Protein AF-A0A1G2F154-F1 (afdb_monomer)

Solvent-accessible surface area (backbone atoms only — not comparable to full-atom values): 8515 Å² total; per-residue (Å²): 134,83,80,68,63,54,59,55,88,51,78,40,82,41,78,31,70,33,61,54,38,58,58,50,49,58,70,47,68,52,74,40,68,45,87,72,67,30,41,86,61,55,66,67,96,51,58,84,39,76,46,81,46,46,38,33,45,38,33,42,80,48,75,36,43,52,65,56,52,51,53,56,28,54,79,66,51,31,37,54,20,36,55,67,55,48,43,47,51,61,48,57,56,85,70,60,66,93,63,54,95,61,40,32,39,36,18,71,46,47,72,34,62,51,102,80,70,50,47,26,24,47,34,37,37,47,56,95,96,34,41,35,38,42,73,44,70,60,67,55,80,37,53,59,54,40,29,40,34,26,25,68,103

Structure (mmCIF, N/CA/C/O backbone):
data_AF-A0A1G2F154-F1
#
_entry.id   AF-A0A1G2F154-F1
#
loop_
_atom_site.group_PDB
_atom_site.id
_atom_site.type_symbol
_atom_site.label_atom_id
_atom_site.label_alt_id
_atom_site.label_comp_id
_atom_site.label_asym_id
_atom_site.label_entity_id
_atom_site.label_seq_id
_atom_site.pdbx_PDB_ins_code
_atom_site.Cartn_x
_atom_site.Cartn_y
_atom_site.Cartn_z
_atom_site.occupancy
_atom_site.B_iso_or_equiv
_atom_site.auth_seq_id
_atom_site.auth_comp_id
_atom_site.auth_asym_id
_atom_site.auth_atom_id
_atom_site.pdbx_PDB_model_num
ATOM 1 N N . MET A 1 1 ? -14.408 -24.725 -12.074 1.00 35.94 1 MET A N 1
ATOM 2 C CA . MET A 1 1 ? -12.959 -24.835 -12.339 1.00 35.94 1 MET A CA 1
ATOM 3 C C . MET A 1 1 ? -12.253 -24.011 -11.284 1.00 35.94 1 MET A C 1
ATOM 5 O O . MET A 1 1 ? -12.512 -22.820 -11.196 1.00 35.94 1 MET A O 1
ATOM 9 N N . SER A 1 2 ? -11.521 -24.676 -10.394 1.00 38.41 2 SER A N 1
ATOM 10 C CA . SER A 1 2 ? -10.887 -24.064 -9.226 1.00 38.41 2 SER A CA 1
ATOM 11 C C . SER A 1 2 ? -9.572 -23.424 -9.665 1.00 38.41 2 SER A C 1
ATOM 13 O O . SER A 1 2 ? -8.662 -24.154 -10.038 1.00 38.41 2 SER A O 1
ATOM 15 N N . SER A 1 3 ? -9.479 -22.093 -9.647 1.00 46.88 3 SER A N 1
ATOM 16 C CA . SER A 1 3 ? -8.199 -21.379 -9.765 1.00 46.88 3 SER A CA 1
ATOM 17 C C . SER A 1 3 ? -7.326 -21.802 -8.581 1.00 46.88 3 SER A C 1
ATOM 19 O O . SER A 1 3 ? -7.779 -21.712 -7.432 1.00 46.88 3 SER A O 1
ATOM 21 N N . ILE A 1 4 ? -6.134 -22.343 -8.824 1.00 49.56 4 ILE A N 1
ATOM 22 C CA . ILE A 1 4 ? -5.280 -22.863 -7.755 1.00 49.56 4 ILE A CA 1
ATOM 23 C C . ILE A 1 4 ? -4.510 -21.670 -7.187 1.00 49.56 4 ILE A C 1
ATOM 25 O O . ILE A 1 4 ? -3.394 -21.357 -7.575 1.00 49.56 4 ILE A O 1
ATOM 29 N N . LEU A 1 5 ? -5.136 -20.972 -6.236 1.00 53.03 5 LEU A N 1
ATOM 30 C CA . LEU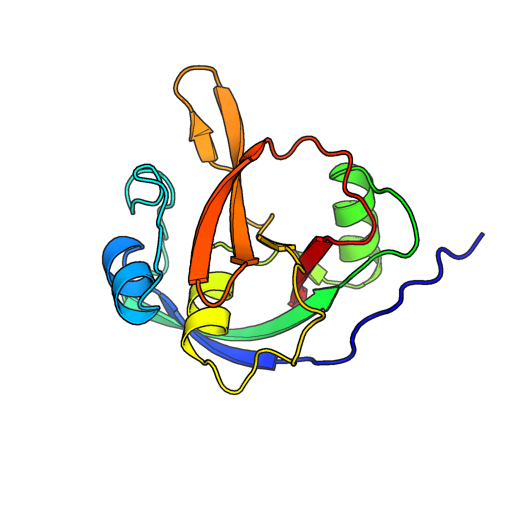 A 1 5 ? -4.461 -19.954 -5.437 1.00 53.03 5 LEU A CA 1
ATOM 31 C C . LEU A 1 5 ? -3.260 -20.577 -4.717 1.00 53.03 5 LEU A C 1
ATOM 33 O O . LEU A 1 5 ? -3.436 -21.357 -3.776 1.00 53.03 5 LEU A O 1
ATOM 37 N N . SER A 1 6 ? -2.046 -20.160 -5.060 1.00 53.19 6 SER A N 1
ATOM 38 C CA . SER A 1 6 ? -0.931 -20.269 -4.128 1.00 53.19 6 SER A CA 1
ATOM 39 C C . SER A 1 6 ? -1.062 -19.135 -3.114 1.00 53.19 6 SER A C 1
ATOM 41 O O . SER A 1 6 ? -0.441 -18.085 -3.244 1.00 53.19 6 SER A O 1
ATOM 43 N N . ILE A 1 7 ? -1.905 -19.305 -2.093 1.00 53.00 7 ILE A N 1
ATOM 44 C CA . ILE A 1 7 ? -1.827 -18.420 -0.927 1.00 53.00 7 ILE A CA 1
ATOM 45 C C . ILE A 1 7 ? -0.433 -18.648 -0.338 1.00 53.00 7 ILE A C 1
ATOM 47 O O . ILE A 1 7 ? -0.177 -19.718 0.219 1.00 53.00 7 ILE A O 1
ATOM 51 N N . LEU A 1 8 ? 0.466 -17.668 -0.450 1.00 54.09 8 LEU A N 1
ATOM 52 C CA . LEU A 1 8 ? 1.630 -17.607 0.426 1.00 54.09 8 LEU A CA 1
AT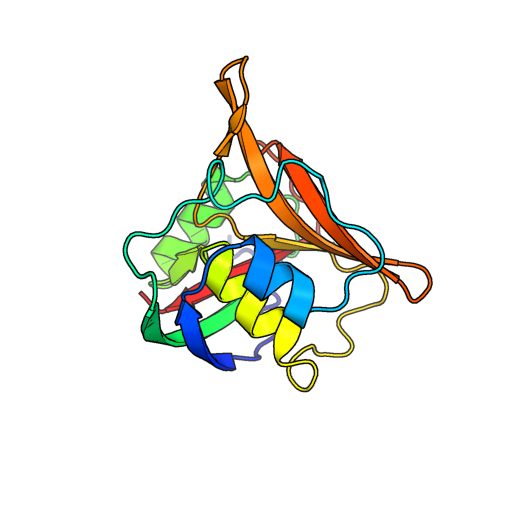OM 53 C C . LEU A 1 8 ? 1.056 -17.401 1.831 1.00 54.09 8 LEU A C 1
ATOM 55 O O . LEU A 1 8 ? 0.673 -16.296 2.204 1.00 54.09 8 LEU A O 1
ATOM 59 N N . ARG A 1 9 ? 0.848 -18.512 2.552 1.00 53.19 9 ARG A N 1
ATOM 60 C CA . ARG A 1 9 ? 0.115 -18.601 3.826 1.00 53.19 9 ARG A CA 1
ATOM 61 C C . ARG A 1 9 ? 0.878 -17.939 4.970 1.00 53.19 9 ARG A C 1
ATOM 63 O O . ARG A 1 9 ? 1.200 -18.588 5.957 1.00 53.19 9 ARG A O 1
ATOM 70 N N . ASN A 1 10 ? 1.110 -16.642 4.876 1.00 71.75 10 ASN A N 1
ATOM 71 C CA . ASN A 1 10 ? 1.554 -15.855 6.003 1.00 71.75 10 ASN A CA 1
ATOM 72 C C . ASN A 1 10 ? 0.473 -14.814 6.281 1.00 71.75 10 ASN A C 1
ATOM 74 O O . ASN A 1 10 ? 0.287 -13.852 5.537 1.00 71.75 10 ASN A O 1
ATOM 78 N N . ALA A 1 11 ? -0.296 -15.078 7.334 1.00 83.62 11 ALA A N 1
ATOM 79 C CA . ALA A 1 11 ? -1.177 -14.095 7.934 1.00 83.62 11 ALA A CA 1
ATOM 80 C C . ALA A 1 11 ? -0.350 -13.276 8.929 1.00 83.62 11 ALA A C 1
ATOM 82 O O . ALA A 1 11 ? 0.260 -13.817 9.852 1.00 83.62 11 ALA A O 1
ATOM 83 N N . TYR A 1 12 ? -0.333 -11.966 8.740 1.00 87.62 12 TYR A N 1
ATOM 84 C CA . TYR A 1 12 ? 0.453 -11.026 9.516 1.00 87.62 12 TYR A CA 1
ATOM 85 C C . TYR A 1 12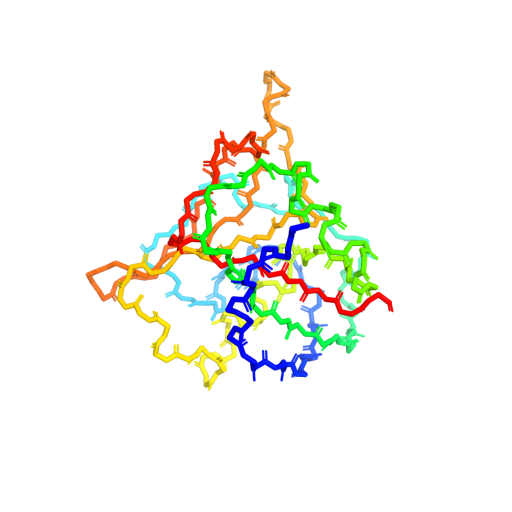 ? -0.463 -10.209 10.402 1.00 87.62 12 TYR A C 1
ATOM 87 O O . TYR A 1 12 ? -1.250 -9.392 9.929 1.00 87.62 12 TYR A O 1
ATOM 95 N N . ILE A 1 13 ? -0.334 -10.397 11.711 1.00 90.50 13 ILE A N 1
ATOM 96 C CA . ILE A 1 13 ? -0.987 -9.517 12.673 1.00 90.50 13 ILE A CA 1
ATOM 97 C C . ILE A 1 13 ? -0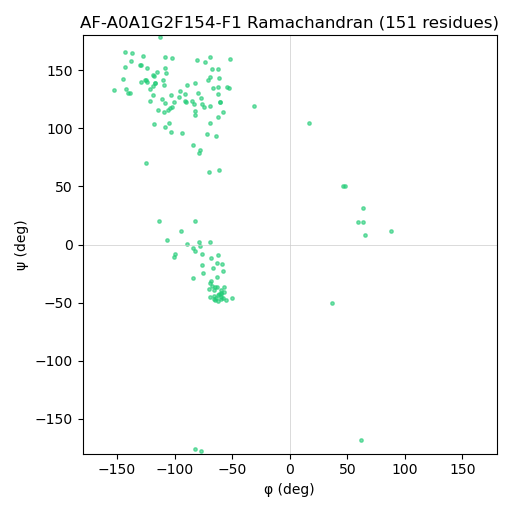.206 -8.202 12.692 1.00 90.50 13 ILE A C 1
ATOM 99 O O . ILE A 1 13 ? 0.985 -8.184 13.021 1.00 90.50 13 ILE A O 1
ATOM 103 N N . LEU A 1 14 ? -0.869 -7.112 12.321 1.00 90.44 14 LEU A N 1
ATOM 104 C CA . LEU A 1 14 ? -0.315 -5.764 12.297 1.00 90.44 14 LEU A CA 1
ATOM 105 C C . LEU A 1 14 ? -1.068 -4.883 13.282 1.00 90.44 14 LEU A C 1
ATOM 107 O O . LEU A 1 14 ? -2.294 -4.948 13.386 1.00 90.44 14 LEU A O 1
ATOM 111 N N . LEU A 1 15 ? -0.307 -4.054 13.986 1.00 93.19 15 LEU A N 1
ATOM 112 C CA . LEU A 1 15 ? -0.826 -2.935 14.748 1.00 93.19 15 LEU A CA 1
ATOM 113 C C . LEU A 1 15 ? -0.525 -1.681 13.924 1.00 93.19 15 LEU A C 1
ATOM 115 O O . LEU A 1 15 ? 0.600 -1.201 13.929 1.00 93.19 15 LEU A O 1
ATOM 119 N N . VAL A 1 16 ? -1.505 -1.228 13.151 1.00 93.44 16 VAL A N 1
ATOM 120 C CA . VAL A 1 16 ? -1.353 -0.130 12.194 1.00 93.44 16 VAL A CA 1
ATOM 121 C C . VAL A 1 16 ? -1.493 1.183 12.930 1.00 93.44 16 VAL A C 1
ATOM 123 O O . VAL A 1 16 ? -2.567 1.482 13.453 1.00 93.44 16 VAL A O 1
ATOM 126 N N . ASN A 1 17 ? -0.412 1.957 12.966 1.00 93.88 17 ASN A N 1
ATOM 127 C CA . ASN A 1 17 ? -0.414 3.307 13.503 1.00 93.88 17 ASN A CA 1
ATOM 128 C C . ASN A 1 17 ? -0.664 4.263 12.344 1.00 93.88 17 ASN A C 1
ATOM 130 O O . ASN A 1 17 ? 0.252 4.629 11.610 1.00 93.88 17 ASN A O 1
ATOM 134 N N . TYR A 1 18 ? -1.922 4.650 12.159 1.00 93.69 18 TYR A N 1
ATOM 135 C CA . TYR A 1 18 ? -2.323 5.486 11.036 1.00 93.69 18 TYR A CA 1
ATOM 136 C C . TYR A 1 18 ? -1.758 6.901 11.215 1.00 93.69 18 TYR A C 1
ATOM 138 O O . TYR A 1 18 ? -2.247 7.691 12.024 1.00 93.69 18 TYR A O 1
ATOM 146 N N . LYS A 1 19 ? -0.714 7.218 10.453 1.00 94.75 19 LYS A N 1
ATOM 147 C CA . LYS A 1 19 ? -0.065 8.536 10.389 1.00 94.75 19 LYS A CA 1
ATOM 148 C C . LYS A 1 19 ? -0.309 9.146 9.011 1.00 94.75 19 LYS A C 1
ATOM 150 O O . LYS A 1 19 ? -0.948 8.530 8.166 1.00 94.75 19 LYS A O 1
ATOM 155 N N . ASP A 1 20 ? 0.188 10.356 8.784 1.00 94.94 20 ASP A N 1
ATOM 156 C CA . ASP A 1 20 ? 0.311 10.864 7.416 1.00 94.94 20 ASP A CA 1
ATOM 157 C C . ASP A 1 20 ? 1.264 10.002 6.574 1.00 94.94 20 ASP A C 1
ATOM 159 O O . ASP A 1 20 ? 2.207 9.387 7.089 1.00 94.94 20 ASP A O 1
ATOM 163 N N . MET A 1 21 ? 1.001 9.970 5.268 1.00 95.50 21 MET A N 1
ATOM 164 C CA . MET A 1 21 ? 1.768 9.193 4.296 1.00 95.50 21 MET A CA 1
ATOM 165 C C . MET A 1 21 ? 3.245 9.565 4.325 1.00 95.50 21 MET A C 1
ATOM 167 O O . MET A 1 21 ? 4.095 8.683 4.294 1.00 95.50 21 MET A O 1
ATOM 171 N N . GLU A 1 22 ? 3.556 10.854 4.442 1.00 96.19 22 GLU A N 1
ATOM 172 C CA . GLU A 1 22 ? 4.915 11.379 4.497 1.00 96.19 22 GLU A CA 1
ATOM 173 C C . GLU A 1 22 ? 5.699 10.758 5.663 1.00 96.19 22 GLU A C 1
ATOM 175 O O . GLU A 1 22 ? 6.823 10.280 5.476 1.00 96.19 22 GLU A O 1
ATOM 180 N N . THR A 1 23 ? 5.096 10.689 6.852 1.00 95.56 23 THR A N 1
ATOM 181 C CA . THR A 1 23 ? 5.702 10.038 8.020 1.00 95.56 23 THR A CA 1
ATOM 182 C C . THR A 1 23 ? 5.888 8.537 7.801 1.00 95.56 23 THR A C 1
ATOM 184 O O . THR A 1 23 ? 6.986 8.025 8.026 1.00 95.56 23 THR A O 1
ATOM 187 N N . MET A 1 24 ? 4.867 7.822 7.316 1.00 94.44 24 MET A N 1
ATOM 188 C CA . MET A 1 24 ? 4.958 6.368 7.093 1.00 94.44 24 MET A CA 1
ATOM 189 C C . MET A 1 24 ? 5.986 6.00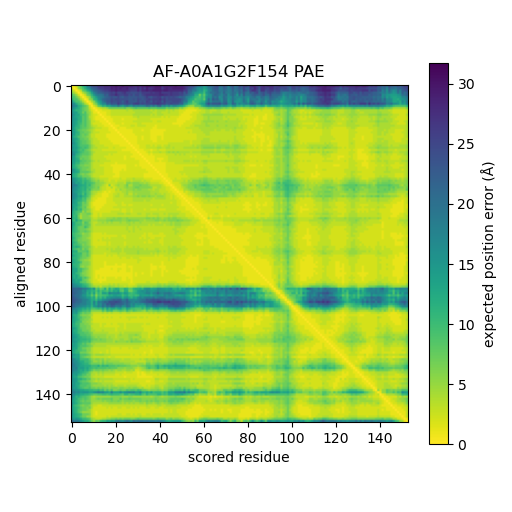2 6.010 1.00 94.44 24 MET A C 1
ATOM 191 O O . MET A 1 24 ? 6.711 5.012 6.125 1.00 94.44 24 MET A O 1
ATOM 195 N N . VAL A 1 25 ? 6.089 6.820 4.962 1.00 94.69 25 VAL A N 1
ATOM 196 C CA . VAL A 1 25 ? 7.100 6.687 3.910 1.00 94.69 25 VAL A CA 1
ATOM 197 C C . VAL A 1 25 ? 8.499 6.887 4.488 1.00 94.69 25 VAL A C 1
ATOM 199 O O . VAL A 1 25 ? 9.395 6.080 4.224 1.00 94.69 25 VAL A O 1
ATOM 202 N N . LYS A 1 26 ? 8.692 7.929 5.305 1.00 94.62 26 LYS A N 1
ATOM 203 C CA . LYS A 1 26 ? 9.979 8.220 5.946 1.00 94.62 26 LYS A CA 1
ATOM 204 C C . LYS A 1 26 ? 10.448 7.062 6.830 1.00 94.62 26 LYS A C 1
ATOM 206 O O . LYS A 1 26 ? 11.618 6.697 6.771 1.00 94.62 26 LYS A O 1
ATOM 211 N N . GLU A 1 27 ? 9.545 6.454 7.596 1.00 93.44 27 GLU A N 1
ATOM 212 C CA . GLU A 1 27 ? 9.833 5.295 8.458 1.00 93.44 27 GLU A CA 1
ATOM 213 C C . GLU A 1 27 ? 10.277 4.054 7.668 1.00 93.44 27 GLU A C 1
ATOM 215 O O . GLU A 1 27 ? 11.053 3.233 8.160 1.00 93.44 27 GLU A O 1
ATOM 220 N N . GLY A 1 28 ? 9.832 3.919 6.417 1.00 89.88 28 GLY A N 1
ATOM 221 C CA . GLY A 1 28 ? 10.203 2.792 5.568 1.00 89.88 28 GLY A CA 1
ATOM 222 C C . GLY A 1 28 ? 11.614 2.868 4.982 1.00 89.88 28 GLY A C 1
ATOM 223 O O . GLY A 1 28 ? 12.133 1.825 4.581 1.00 89.88 28 GLY A O 1
ATOM 224 N N . CYS A 1 29 ? 12.261 4.040 4.970 1.00 89.44 29 CYS A N 1
ATOM 225 C CA . CYS A 1 29 ? 13.576 4.283 4.353 1.00 89.44 29 CYS A CA 1
ATOM 226 C C . CYS A 1 29 ? 13.684 3.724 2.919 1.00 89.44 29 CYS A C 1
ATOM 228 O O . CYS A 1 29 ? 14.598 2.957 2.605 1.00 89.44 29 CYS A O 1
ATOM 230 N N . TYR A 1 30 ? 12.713 4.048 2.066 1.00 90.19 30 TYR A N 1
ATOM 231 C CA . TYR A 1 30 ? 12.694 3.613 0.669 1.00 90.19 30 TYR A CA 1
ATOM 232 C C . TYR A 1 30 ? 13.796 4.305 -0.146 1.00 90.19 30 TYR A C 1
ATOM 234 O O . TYR A 1 30 ? 14.098 5.474 0.079 1.00 90.19 30 TYR A O 1
ATOM 242 N N . GLY A 1 31 ? 14.384 3.583 -1.104 1.00 90.38 31 GLY A N 1
ATOM 243 C CA . GLY A 1 31 ? 15.379 4.137 -2.031 1.00 90.38 31 GLY A CA 1
ATOM 244 C C . GLY A 1 31 ? 14.748 5.021 -3.108 1.00 90.38 31 GLY A C 1
ATOM 245 O O . GLY A 1 31 ? 15.398 5.915 -3.640 1.00 90.38 31 GLY A O 1
ATOM 246 N N . PHE A 1 32 ? 13.464 4.797 -3.394 1.00 92.69 32 PHE A N 1
ATOM 247 C CA . PHE A 1 32 ? 12.656 5.636 -4.269 1.00 92.69 32 PHE A CA 1
ATOM 248 C C . PHE A 1 32 ? 11.216 5.703 -3.763 1.00 92.69 32 PHE A C 1
ATOM 250 O O . PHE A 1 32 ? 10.655 4.690 -3.330 1.00 92.69 32 PHE A O 1
ATOM 257 N N . VAL A 1 33 ? 10.607 6.879 -3.896 1.00 95.94 33 VAL A N 1
ATOM 258 C CA . VAL A 1 33 ? 9.192 7.123 -3.614 1.00 95.94 33 VAL A CA 1
ATOM 259 C C . VAL A 1 33 ? 8.630 8.026 -4.708 1.00 95.94 33 VAL A C 1
ATOM 261 O O . VAL A 1 33 ? 9.211 9.071 -4.998 1.00 95.94 33 VAL A O 1
ATOM 264 N N . ASP A 1 34 ? 7.501 7.643 -5.299 1.00 95.88 34 ASP A N 1
ATOM 265 C CA . ASP A 1 34 ? 6.752 8.524 -6.197 1.00 95.88 34 ASP A CA 1
ATOM 266 C C . ASP A 1 34 ? 6.253 9.768 -5.444 1.00 95.88 34 ASP A C 1
ATOM 268 O O . ASP A 1 34 ? 5.636 9.666 -4.383 1.00 95.88 34 ASP A O 1
ATOM 272 N N . HIS A 1 35 ? 6.510 10.951 -6.003 1.00 95.62 35 HIS A N 1
ATOM 273 C CA . HIS A 1 35 ? 6.178 12.239 -5.391 1.00 95.62 35 HIS A CA 1
ATOM 274 C C . HIS A 1 35 ? 4.674 12.474 -5.179 1.00 95.62 35 HIS A C 1
ATOM 276 O O . HIS A 1 35 ? 4.308 13.346 -4.395 1.00 95.62 35 HIS A O 1
ATOM 282 N N . HIS A 1 36 ? 3.800 11.702 -5.830 1.00 96.62 36 HIS A N 1
ATOM 283 C CA . HIS A 1 36 ? 2.355 11.759 -5.604 1.00 96.62 36 HIS A CA 1
ATOM 284 C C . HIS A 1 36 ? 1.892 10.950 -4.385 1.00 96.62 36 HIS A C 1
ATOM 286 O O . HIS A 1 36 ? 0.715 11.016 -4.029 1.00 96.62 36 HIS A O 1
ATOM 292 N N . ILE A 1 37 ? 2.774 10.193 -3.727 1.00 96.44 37 ILE A N 1
ATOM 293 C CA . ILE A 1 37 ? 2.461 9.461 -2.494 1.00 96.44 37 ILE A CA 1
ATOM 294 C C . ILE A 1 37 ? 2.487 10.450 -1.323 1.00 96.44 37 ILE A C 1
ATOM 296 O O . ILE A 1 37 ? 3.457 10.554 -0.576 1.00 96.44 37 ILE A O 1
ATOM 300 N N . THR A 1 38 ? 1.400 11.205 -1.192 1.00 96.69 38 THR A N 1
ATOM 301 C CA . THR A 1 38 ? 1.221 12.267 -0.194 1.00 96.69 38 THR A CA 1
ATOM 302 C C . THR A 1 38 ? -0.074 12.064 0.578 1.00 96.69 38 THR A C 1
ATOM 304 O O . THR A 1 38 ? -0.986 11.374 0.116 1.00 96.69 38 THR A O 1
ATOM 307 N N . SER A 1 39 ? -0.201 12.708 1.736 1.00 96.50 39 SER A N 1
ATOM 308 C CA . SER A 1 39 ? -1.452 12.682 2.507 1.00 96.50 39 SER A CA 1
ATOM 309 C C . SER A 1 39 ? -2.608 13.398 1.819 1.00 96.50 39 SER A C 1
ATOM 311 O O . SER A 1 39 ? -3.762 13.151 2.156 1.00 96.50 39 SER A O 1
ATOM 313 N N . HIS A 1 40 ? -2.315 14.281 0.863 1.00 95.50 40 HIS A N 1
ATOM 314 C CA . HIS A 1 40 ? -3.344 14.908 0.041 1.00 95.50 40 HIS A CA 1
ATOM 315 C C . HIS A 1 40 ? -3.996 13.890 -0.905 1.00 95.50 40 HIS A C 1
ATOM 317 O O . HIS A 1 40 ? -5.219 13.828 -0.990 1.00 95.50 40 HIS A O 1
ATOM 323 N N . ASN A 1 41 ? -3.182 13.058 -1.563 1.00 96.00 41 ASN A N 1
ATOM 324 C CA . ASN A 1 41 ? -3.654 12.076 -2.544 1.00 96.00 41 ASN A CA 1
ATOM 325 C C . ASN A 1 41 ? -4.136 10.768 -1.903 1.00 96.00 41 ASN A C 1
ATOM 327 O O . ASN A 1 41 ? -5.014 10.098 -2.442 1.00 96.00 41 ASN A O 1
ATOM 331 N N . PHE A 1 42 ? -3.582 10.413 -0.743 1.00 95.19 42 PHE A N 1
ATOM 332 C CA . PHE A 1 42 ? -3.938 9.222 0.027 1.00 95.19 42 PHE A CA 1
ATOM 333 C C . PHE A 1 42 ? -4.320 9.610 1.462 1.00 95.19 42 PHE A C 1
ATOM 335 O O . PHE A 1 42 ? -3.574 9.320 2.402 1.00 95.19 42 PHE A O 1
ATOM 342 N N . PRO A 1 43 ? -5.469 10.279 1.656 1.00 94.00 43 PRO A N 1
ATOM 343 C CA . PRO A 1 43 ? -5.915 10.690 2.977 1.00 94.00 43 PRO A CA 1
ATOM 344 C C . PRO A 1 43 ? -6.327 9.491 3.839 1.00 94.00 43 PRO A C 1
ATOM 346 O O . PRO A 1 43 ? -6.628 8.395 3.355 1.00 94.00 43 PRO A O 1
ATOM 349 N N . THR A 1 44 ? -6.377 9.713 5.151 1.00 90.81 44 THR A N 1
ATOM 350 C CA . THR A 1 44 ? -6.962 8.768 6.103 1.00 90.81 44 THR A CA 1
ATOM 351 C C . THR A 1 44 ? -7.744 9.504 7.180 1.00 90.81 44 THR A C 1
ATOM 353 O O . THR A 1 44 ? -7.222 10.402 7.840 1.00 90.81 44 THR A O 1
ATOM 356 N N . ASP A 1 45 ? -8.977 9.063 7.415 1.00 90.00 45 ASP A N 1
ATOM 357 C CA . ASP A 1 45 ? -9.803 9.542 8.531 1.00 90.00 45 ASP A CA 1
ATOM 358 C C . ASP A 1 45 ? -9.363 8.939 9.874 1.00 90.00 45 ASP A C 1
ATOM 360 O O . ASP A 1 45 ? -9.841 9.317 10.938 1.00 90.00 45 ASP A O 1
ATOM 364 N N . GLN A 1 46 ? -8.438 7.976 9.836 1.00 88.44 46 GLN A N 1
ATOM 365 C CA . GLN A 1 46 ? -7.948 7.245 11.001 1.00 88.44 46 GLN A CA 1
ATOM 366 C C . GLN A 1 46 ? -6.662 7.865 11.569 1.00 88.44 46 GLN A C 1
ATOM 368 O O . GLN A 1 46 ? -6.002 7.232 12.389 1.00 88.44 46 GLN A O 1
ATOM 373 N N . LYS A 1 47 ? -6.268 9.074 11.145 1.00 89.25 47 LYS A N 1
ATOM 374 C CA . LYS A 1 47 ? -5.004 9.697 11.569 1.00 89.25 47 LYS A CA 1
ATOM 375 C C . LYS A 1 47 ? -4.893 9.762 13.101 1.00 89.25 47 LYS A C 1
ATOM 377 O O . LYS A 1 47 ? -5.833 10.157 13.784 1.00 89.25 47 LYS A O 1
ATOM 382 N N . ASN A 1 48 ? -3.722 9.407 13.627 1.00 90.19 48 ASN A N 1
ATOM 383 C CA . ASN A 1 48 ? -3.401 9.302 15.056 1.00 90.19 48 ASN A CA 1
ATOM 384 C C . ASN A 1 48 ? -4.204 8.234 15.817 1.00 90.19 48 ASN A C 1
ATOM 386 O O . ASN A 1 48 ? -4.284 8.279 17.044 1.00 90.19 48 ASN A O 1
ATOM 390 N N . THR A 1 49 ? -4.783 7.266 15.107 1.00 94.38 49 THR A N 1
ATOM 391 C CA . THR A 1 49 ? -5.397 6.085 15.718 1.00 94.38 49 THR A CA 1
ATOM 392 C C . THR A 1 49 ? -4.556 4.844 15.457 1.00 94.38 49 THR A C 1
ATOM 394 O O . THR A 1 49 ? -3.731 4.798 14.538 1.00 94.38 49 THR A O 1
ATOM 397 N N . THR A 1 50 ? -4.794 3.818 16.267 1.00 94.06 50 THR A N 1
ATOM 398 C CA . THR A 1 50 ? -4.151 2.518 16.123 1.00 94.06 50 THR A CA 1
ATOM 399 C C . THR A 1 50 ? -5.209 1.449 15.870 1.00 94.06 50 THR A C 1
ATOM 401 O O . THR A 1 50 ? -6.178 1.342 16.621 1.00 94.06 50 THR A O 1
ATOM 404 N N . GLY A 1 51 ? -5.025 0.643 14.824 1.00 92.88 51 GLY A N 1
ATOM 405 C CA . GLY A 1 51 ? -5.932 -0.449 14.464 1.00 92.88 51 GLY A CA 1
ATOM 406 C C . GLY A 1 51 ? -5.213 -1.789 14.372 1.00 92.88 51 GLY A C 1
ATOM 407 O O . GLY A 1 51 ? -4.106 -1.873 13.848 1.00 92.88 51 GLY A O 1
ATOM 408 N N . LYS A 1 52 ? -5.842 -2.860 14.860 1.00 94.12 52 LYS A N 1
ATOM 409 C CA . LYS A 1 52 ? -5.331 -4.223 14.677 1.00 94.12 52 LYS A CA 1
ATOM 410 C C . LYS A 1 52 ? -5.924 -4.820 13.404 1.00 94.12 52 LYS A C 1
ATOM 412 O O . LYS A 1 52 ? -7.143 -4.915 13.294 1.00 94.12 52 LYS A O 1
ATOM 417 N N . VAL A 1 53 ? -5.075 -5.266 12.482 1.00 93.44 53 VAL A N 1
ATOM 418 C CA . VAL A 1 53 ? -5.495 -5.938 11.242 1.00 93.44 53 VAL A CA 1
ATOM 419 C C . VAL A 1 53 ? -4.728 -7.239 11.032 1.00 93.44 53 VAL A C 1
ATOM 421 O O . VAL A 1 53 ? -3.611 -7.404 11.525 1.00 93.44 53 VAL A O 1
ATOM 424 N N . VAL A 1 54 ? -5.331 -8.170 10.293 1.00 92.94 54 VAL A N 1
ATOM 425 C CA . VAL A 1 54 ? -4.665 -9.392 9.824 1.00 92.94 54 VAL A CA 1
ATOM 426 C C . VAL A 1 54 ? -4.454 -9.261 8.324 1.00 92.94 54 VAL A C 1
ATOM 428 O O . VAL A 1 54 ? -5.399 -9.432 7.556 1.00 92.94 54 VAL A O 1
ATOM 431 N N . LEU A 1 55 ? -3.228 -8.925 7.922 1.00 92.62 55 LEU A N 1
ATOM 432 C CA . LEU A 1 55 ? -2.843 -8.767 6.523 1.00 92.62 55 LEU A CA 1
ATOM 433 C C . LEU A 1 55 ? -2.369 -10.103 5.949 1.00 92.62 55 LEU A C 1
ATOM 435 O O . LEU A 1 55 ? -1.629 -10.833 6.596 1.00 92.62 55 LEU A O 1
ATOM 439 N N . THR A 1 56 ? -2.779 -10.430 4.733 1.00 90.94 56 THR A N 1
ATOM 440 C CA . THR A 1 56 ? -2.346 -11.617 3.990 1.00 90.94 56 THR A CA 1
ATOM 441 C C . THR A 1 56 ? -1.885 -11.191 2.603 1.00 90.94 56 THR A C 1
ATOM 443 O O . THR A 1 56 ? -2.511 -10.332 1.982 1.00 90.94 56 THR A O 1
ATOM 446 N N . LEU A 1 57 ? -0.798 -11.790 2.117 1.00 90.19 57 LEU A N 1
ATOM 447 C CA . LEU A 1 57 ? -0.330 -11.612 0.744 1.00 90.19 57 LEU A CA 1
ATOM 448 C C . LEU A 1 57 ? -0.854 -12.756 -0.125 1.00 90.19 57 LEU A C 1
ATOM 450 O O . LEU A 1 57 ? -0.685 -13.928 0.209 1.00 90.19 57 LEU A O 1
ATOM 454 N N . ILE A 1 58 ? -1.505 -12.416 -1.233 1.00 89.31 58 ILE A N 1
ATOM 455 C CA . ILE A 1 58 ? -2.141 -13.386 -2.129 1.00 89.31 58 ILE A CA 1
ATOM 456 C C . ILE A 1 58 ? -1.534 -13.238 -3.520 1.00 89.31 58 ILE A C 1
ATOM 458 O O . ILE A 1 58 ? -1.591 -12.153 -4.083 1.00 89.31 58 ILE A O 1
ATOM 462 N N . SER A 1 59 ? -0.987 -14.314 -4.084 1.00 87.75 59 SER A N 1
ATOM 463 C CA . SER A 1 59 ? -0.715 -14.414 -5.521 1.00 87.75 59 SER A CA 1
ATOM 464 C C . SER A 1 59 ? -1.775 -15.276 -6.200 1.00 87.75 59 SER A C 1
ATOM 466 O O . SER A 1 59 ? -2.471 -16.076 -5.563 1.00 87.75 59 SER A O 1
ATOM 468 N N . PHE A 1 60 ? -1.876 -15.115 -7.513 1.00 87.31 60 PHE A N 1
ATOM 469 C CA . PHE A 1 60 ? -2.693 -15.957 -8.374 1.00 87.31 60 PHE A CA 1
ATOM 470 C C . PHE A 1 60 ? -1.789 -16.662 -9.387 1.00 87.31 60 PHE A C 1
ATOM 472 O O . PHE A 1 60 ? -0.800 -16.099 -9.850 1.00 87.31 60 PHE A O 1
ATOM 479 N N . ASP A 1 61 ? -2.139 -17.899 -9.724 1.00 87.12 61 ASP A N 1
ATOM 480 C CA . ASP A 1 61 ? -1.441 -18.776 -10.674 1.00 87.12 61 ASP A CA 1
ATOM 481 C C . ASP A 1 61 ? -1.741 -18.443 -12.145 1.00 87.12 61 ASP A C 1
ATOM 483 O O . ASP A 1 61 ? -1.282 -19.123 -13.061 1.00 87.12 61 ASP A O 1
ATOM 487 N N . ARG A 1 62 ? -2.531 -17.396 -12.377 1.00 87.94 62 ARG A N 1
ATOM 488 C CA . ARG A 1 62 ? -2.951 -16.928 -13.692 1.00 87.94 62 ARG A CA 1
ATOM 489 C C . ARG A 1 62 ? -3.016 -15.413 -13.721 1.00 87.94 62 ARG A C 1
ATOM 491 O O . ARG A 1 62 ? -3.028 -14.755 -12.683 1.00 87.94 62 ARG A O 1
ATOM 498 N N . GLU A 1 63 ? -3.097 -14.876 -14.929 1.00 91.62 63 GLU A N 1
ATOM 499 C CA . GLU A 1 63 ? -3.401 -13.466 -15.116 1.00 91.62 63 GLU A CA 1
ATOM 500 C C . GLU A 1 63 ? -4.798 -13.138 -14.569 1.00 91.62 63 GLU A C 1
ATOM 502 O O . GLU A 1 63 ? -5.755 -13.886 -14.793 1.00 91.62 63 GLU A O 1
ATOM 507 N N . MET A 1 64 ? -4.898 -12.030 -13.836 1.00 92.25 64 MET A N 1
ATOM 508 C CA . MET A 1 64 ? -6.128 -11.571 -13.197 1.00 92.25 64 MET A CA 1
ATOM 509 C C . MET A 1 64 ? -6.444 -10.136 -13.611 1.00 92.25 64 MET A C 1
ATOM 511 O O . MET A 1 64 ? -5.562 -9.282 -13.676 1.00 92.25 64 MET A O 1
ATOM 515 N N . SER A 1 65 ? -7.720 -9.830 -13.811 1.00 93.19 65 SER A N 1
ATOM 516 C CA . SER A 1 65 ? -8.225 -8.455 -13.799 1.00 93.19 65 SER A CA 1
ATOM 517 C C . SER A 1 65 ? -8.450 -7.963 -12.364 1.00 93.19 65 SER A C 1
ATOM 519 O O . SER A 1 65 ? -8.653 -8.755 -11.444 1.00 93.19 65 SER A O 1
ATOM 521 N N . THR A 1 66 ? -8.484 -6.644 -12.150 1.00 93.31 66 THR A N 1
ATOM 522 C CA . THR A 1 66 ? -8.808 -6.060 -10.828 1.00 93.31 66 THR A CA 1
ATOM 523 C C . THR A 1 66 ? -10.168 -6.531 -10.311 1.00 93.31 66 THR A C 1
ATOM 525 O O . THR A 1 66 ? -10.326 -6.805 -9.123 1.00 93.31 66 THR A O 1
ATOM 528 N N . LYS A 1 67 ? -11.140 -6.694 -11.216 1.00 93.62 67 LYS A N 1
ATOM 529 C CA . LYS A 1 67 ? -12.466 -7.223 -10.890 1.00 93.62 67 LYS A CA 1
ATOM 530 C C . LYS A 1 67 ? -12.391 -8.654 -10.355 1.00 93.62 67 LYS A C 1
ATOM 532 O O . LYS A 1 67 ? -12.966 -8.930 -9.307 1.00 93.62 67 LYS A O 1
ATOM 537 N N . GLU A 1 68 ? -11.661 -9.543 -11.027 1.00 94.12 68 GLU A N 1
ATOM 538 C CA . GLU A 1 68 ? -11.503 -10.929 -10.566 1.00 94.12 68 GLU A CA 1
ATOM 539 C C . GLU A 1 68 ? -10.778 -11.007 -9.216 1.00 94.12 68 GLU A C 1
ATOM 541 O O . GLU A 1 68 ? -11.147 -11.826 -8.377 1.00 94.12 68 GLU A O 1
ATOM 546 N N . VAL A 1 69 ? -9.789 -10.138 -8.966 1.00 93.88 69 VAL A N 1
ATOM 547 C CA . VAL A 1 69 ? -9.118 -10.059 -7.655 1.00 93.88 69 VAL A CA 1
ATOM 548 C C . VAL A 1 69 ? -10.128 -9.727 -6.555 1.00 93.88 69 VAL A C 1
ATOM 550 O O . VAL A 1 69 ? -10.159 -10.401 -5.525 1.00 93.88 69 VAL A O 1
ATOM 553 N N . PHE A 1 70 ? -10.996 -8.735 -6.774 1.00 93.94 70 PHE A N 1
ATOM 554 C CA . PHE A 1 70 ? -12.039 -8.380 -5.808 1.00 93.94 70 PHE A CA 1
ATOM 555 C C . PHE A 1 70 ? -13.084 -9.480 -5.621 1.00 93.94 70 PHE A C 1
ATOM 557 O O . PHE A 1 70 ? -13.497 -9.738 -4.492 1.00 93.94 70 PHE A O 1
ATOM 564 N N . GLU A 1 71 ? -13.491 -10.167 -6.688 1.00 94.31 71 GLU A N 1
ATOM 565 C CA . GLU A 1 71 ? -14.398 -11.313 -6.581 1.00 94.31 71 GLU A CA 1
ATOM 566 C C . GLU A 1 71 ? -13.792 -12.442 -5.737 1.00 94.31 71 G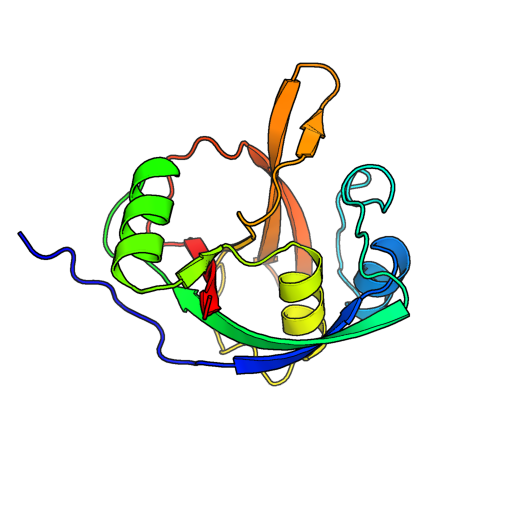LU A C 1
ATOM 568 O O . GLU A 1 71 ? -14.474 -13.005 -4.880 1.00 94.31 71 GLU A O 1
ATOM 573 N N . GLU A 1 72 ? -12.508 -12.751 -5.924 1.00 93.62 72 GLU A N 1
ATOM 574 C CA . GLU A 1 72 ? -11.803 -13.755 -5.122 1.00 93.62 72 GLU A CA 1
ATOM 575 C C . GLU A 1 72 ? -11.620 -13.326 -3.662 1.00 93.62 72 GLU A C 1
ATOM 577 O O . GLU A 1 72 ? -11.726 -14.160 -2.760 1.00 93.62 72 GLU A O 1
ATOM 582 N N . PHE A 1 73 ? -11.402 -12.035 -3.403 1.00 93.44 73 PHE A N 1
ATOM 583 C CA . PHE A 1 73 ? -11.332 -11.498 -2.043 1.00 93.44 73 PHE A CA 1
ATOM 584 C C . PHE A 1 73 ? -12.685 -11.608 -1.337 1.00 93.44 73 PHE A C 1
ATOM 586 O O . PHE A 1 73 ? -12.760 -12.156 -0.235 1.00 93.44 73 PHE A O 1
ATOM 593 N N . ASN A 1 74 ? -13.767 -11.211 -2.008 1.00 93.50 74 ASN A N 1
ATOM 594 C CA . ASN A 1 74 ? -15.126 -11.302 -1.477 1.00 93.50 74 ASN A CA 1
ATOM 595 C C . ASN A 1 74 ? -15.524 -12.748 -1.147 1.00 93.50 74 ASN A C 1
ATOM 597 O O . ASN A 1 74 ? -16.055 -13.004 -0.068 1.00 93.50 74 ASN A O 1
ATOM 601 N N . LYS A 1 75 ? -15.198 -13.718 -2.017 1.00 92.12 75 LYS A N 1
ATOM 602 C CA . LYS A 1 75 ? -15.426 -15.158 -1.758 1.00 92.12 75 LYS A CA 1
ATOM 603 C C . LYS A 1 75 ? -14.738 -15.660 -0.484 1.00 92.12 75 LYS A C 1
ATOM 605 O O . LYS A 1 75 ? -15.131 -16.691 0.054 1.00 92.12 75 LYS A O 1
ATOM 610 N N . LYS A 1 76 ? -13.697 -14.964 -0.026 1.00 88.50 76 LYS A N 1
ATOM 611 C CA . LYS A 1 76 ? -12.870 -15.335 1.128 1.00 88.50 76 LYS A CA 1
ATOM 612 C C . LYS A 1 76 ? -13.125 -14.467 2.361 1.00 88.50 76 LYS A C 1
ATOM 614 O O . LYS A 1 76 ? -12.426 -14.649 3.352 1.00 88.50 76 LYS A O 1
ATOM 619 N N . GLY A 1 77 ? -14.087 -13.541 2.314 1.00 92.19 77 GLY A N 1
ATOM 620 C CA . GLY A 1 77 ? -14.315 -12.588 3.407 1.00 92.19 77 GLY A CA 1
ATOM 621 C C . GLY A 1 77 ? -13.127 -11.647 3.622 1.00 92.19 77 GLY A C 1
ATOM 622 O O . GLY A 1 77 ? -12.822 -11.260 4.747 1.00 92.19 77 GLY A O 1
ATOM 623 N N . LEU A 1 78 ? -12.406 -11.326 2.549 1.00 94.00 78 LEU A N 1
ATOM 624 C CA . LEU A 1 78 ? -11.271 -10.417 2.575 1.00 94.00 78 LEU A CA 1
ATOM 625 C C . LEU A 1 78 ? -11.656 -9.098 1.920 1.00 94.00 78 LEU A C 1
ATOM 627 O O . LEU A 1 78 ? -12.391 -9.066 0.934 1.00 94.00 78 LEU A O 1
ATOM 631 N N . ARG A 1 79 ? -11.073 -8.015 2.420 1.00 95.94 79 ARG A N 1
ATOM 632 C CA . ARG A 1 79 ? -11.033 -6.731 1.725 1.00 95.94 79 ARG A CA 1
ATOM 633 C C . ARG A 1 79 ? -9.614 -6.449 1.239 1.00 95.94 79 ARG A C 1
ATOM 635 O O . ARG A 1 79 ? -8.652 -6.895 1.868 1.00 95.94 79 ARG A O 1
ATOM 642 N N . PRO A 1 80 ? -9.437 -5.682 0.160 1.00 96.25 80 PRO A N 1
ATOM 643 C CA . PRO A 1 80 ? -8.113 -5.204 -0.204 1.00 96.25 80 PRO A CA 1
ATOM 644 C C . PRO A 1 80 ? -7.525 -4.307 0.900 1.00 96.25 80 PRO A C 1
ATOM 646 O O . PRO A 1 80 ? -8.241 -3.556 1.572 1.00 96.25 80 PRO A O 1
ATOM 649 N N . ALA A 1 81 ? -6.213 -4.408 1.110 1.00 95.69 81 ALA A N 1
ATOM 650 C CA . ALA A 1 81 ? -5.503 -3.602 2.094 1.00 95.69 81 ALA A CA 1
ATOM 651 C C . ALA A 1 81 ? -5.416 -2.141 1.638 1.00 95.69 81 ALA A C 1
ATOM 653 O O . ALA A 1 81 ? -5.194 -1.856 0.457 1.00 95.69 81 ALA A O 1
ATOM 654 N N . LYS A 1 82 ? -5.559 -1.213 2.584 1.00 96.31 82 LYS A N 1
ATOM 655 C CA . LYS A 1 82 ? -5.338 0.219 2.357 1.00 96.31 82 LYS A CA 1
ATOM 656 C C . LYS A 1 82 ? -3.832 0.517 2.243 1.00 96.31 82 LYS A C 1
ATOM 658 O O . LYS A 1 82 ? -3.029 -0.200 2.842 1.00 96.31 82 LYS A O 1
ATOM 663 N N . PRO A 1 83 ? -3.433 1.622 1.586 1.00 96.38 83 PRO A N 1
ATOM 664 C CA . PRO A 1 83 ? -2.035 2.055 1.502 1.00 96.38 83 PRO A CA 1
ATOM 665 C C . PRO A 1 83 ? -1.314 2.109 2.856 1.00 96.38 83 PRO A C 1
ATOM 667 O O . PRO A 1 83 ? -0.230 1.555 2.988 1.00 96.38 83 PRO A O 1
ATOM 670 N N . HIS A 1 84 ? -1.949 2.679 3.885 1.00 96.12 84 HIS A N 1
ATOM 671 C CA . HIS A 1 84 ? -1.397 2.766 5.243 1.00 96.12 84 HIS A CA 1
ATOM 672 C C . HIS A 1 84 ? -1.102 1.382 5.851 1.00 96.12 84 HIS A C 1
ATOM 674 O O . HIS A 1 84 ? -0.077 1.181 6.492 1.00 96.12 84 HIS A O 1
ATOM 680 N N . GLU A 1 85 ? -1.973 0.400 5.612 1.00 95.31 85 GLU A N 1
ATOM 681 C CA . GLU A 1 85 ? -1.815 -0.964 6.132 1.00 95.31 85 GLU A CA 1
ATOM 682 C C . GLU A 1 85 ? -0.651 -1.683 5.439 1.00 95.31 85 GLU A C 1
ATOM 684 O O . GLU A 1 85 ? 0.118 -2.392 6.090 1.00 95.31 85 GLU A O 1
ATOM 689 N N . LEU A 1 86 ? -0.482 -1.451 4.131 1.00 94.62 86 LEU A N 1
ATOM 690 C CA . LEU A 1 86 ? 0.685 -1.918 3.388 1.00 94.62 86 LEU A CA 1
ATOM 691 C C . LEU A 1 86 ? 1.968 -1.226 3.871 1.00 94.62 86 LEU A C 1
ATOM 693 O O . LEU A 1 86 ? 2.969 -1.901 4.084 1.00 94.62 86 LEU A O 1
ATOM 697 N N . LEU A 1 87 ? 1.965 0.092 4.083 1.00 94.62 87 LEU A N 1
ATOM 698 C CA . LEU A 1 87 ? 3.151 0.804 4.569 1.00 94.62 87 LEU A CA 1
ATOM 699 C C . LEU A 1 87 ? 3.583 0.316 5.956 1.00 94.62 87 LEU A C 1
ATOM 701 O O . LEU A 1 87 ? 4.767 0.050 6.148 1.00 94.62 87 LEU A O 1
ATOM 705 N N . GLU A 1 88 ? 2.648 0.114 6.888 1.00 93.81 88 GLU A N 1
ATOM 706 C CA . GLU A 1 88 ? 2.958 -0.461 8.205 1.00 93.81 88 GLU A CA 1
ATOM 707 C C . GLU A 1 88 ? 3.577 -1.862 8.072 1.00 93.81 88 GLU A C 1
ATOM 709 O O . GLU A 1 88 ? 4.603 -2.166 8.686 1.00 93.81 88 GLU A O 1
ATOM 714 N N . PHE A 1 89 ? 2.993 -2.715 7.221 1.00 91.62 89 PHE A N 1
ATOM 715 C CA . PHE A 1 89 ? 3.544 -4.037 6.929 1.00 91.62 89 PHE A CA 1
ATOM 716 C C . PHE A 1 89 ? 4.997 -3.947 6.446 1.00 91.62 89 PHE A C 1
ATOM 718 O O . PHE A 1 89 ? 5.874 -4.635 6.970 1.00 91.62 89 PHE A O 1
ATOM 725 N N . LEU A 1 90 ? 5.264 -3.055 5.493 1.00 90.00 90 LEU A N 1
ATOM 726 C CA . LEU A 1 90 ? 6.580 -2.861 4.892 1.00 90.00 90 LEU A CA 1
ATOM 727 C C . LEU A 1 90 ? 7.605 -2.256 5.865 1.00 90.00 90 LEU A C 1
ATOM 729 O O . LEU A 1 90 ? 8.797 -2.552 5.753 1.00 90.00 90 LEU A O 1
ATOM 733 N N . VAL A 1 91 ? 7.187 -1.414 6.812 1.00 88.38 91 VAL A N 1
ATOM 734 C CA . VAL A 1 91 ? 8.066 -0.880 7.870 1.00 88.38 91 VAL A CA 1
ATOM 735 C C . VAL A 1 91 ? 8.469 -1.978 8.848 1.00 88.38 91 VAL A C 1
ATOM 737 O O . VAL A 1 91 ? 9.605 -1.990 9.314 1.00 88.38 91 VAL A O 1
ATOM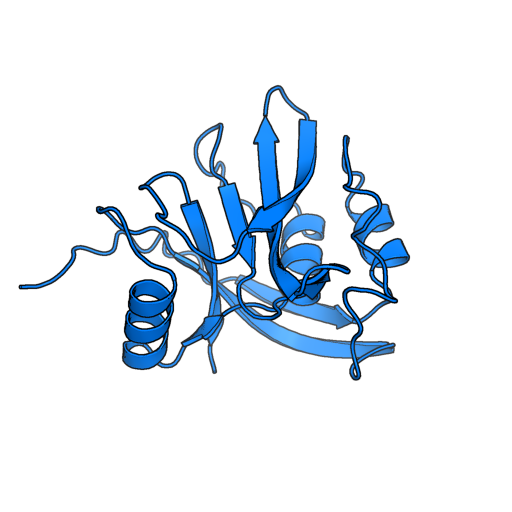 740 N N . SER A 1 92 ? 7.588 -2.948 9.100 1.00 78.38 92 SER A N 1
ATOM 741 C CA . SER A 1 92 ? 7.831 -4.001 10.088 1.00 78.38 92 SER A CA 1
ATOM 742 C C . SER A 1 92 ? 8.921 -5.019 9.721 1.00 78.38 92 SER A C 1
ATOM 744 O O . SER A 1 92 ? 9.125 -5.917 10.523 1.00 78.38 92 SER A O 1
ATOM 746 N N . ARG A 1 93 ? 9.607 -4.859 8.565 1.00 65.31 93 ARG A N 1
ATOM 747 C CA . ARG A 1 93 ? 10.797 -5.551 7.984 1.00 65.31 93 ARG A CA 1
ATOM 748 C C . ARG A 1 93 ? 10.949 -7.065 8.214 1.00 65.31 93 ARG A C 1
ATOM 750 O O . ARG A 1 93 ? 11.128 -7.789 7.247 1.00 65.31 93 ARG A O 1
ATOM 757 N N . GLU A 1 94 ? 10.840 -7.541 9.446 1.00 60.69 94 GLU A N 1
ATOM 758 C CA . GLU A 1 94 ? 10.838 -8.939 9.901 1.00 60.69 94 GLU A CA 1
ATOM 759 C C . GLU A 1 94 ? 9.715 -9.798 9.296 1.00 60.69 94 GLU A C 1
ATOM 761 O O . GLU A 1 94 ? 9.763 -11.023 9.366 1.00 60.69 94 GLU A O 1
ATOM 766 N N . LYS A 1 95 ? 8.678 -9.169 8.728 1.00 59.81 95 LYS A N 1
ATOM 767 C CA . LYS A 1 95 ? 7.478 -9.855 8.221 1.00 59.81 95 LYS A CA 1
ATOM 768 C C . LYS A 1 95 ? 7.451 -10.050 6.713 1.00 59.81 95 LYS A C 1
ATOM 770 O O . LYS A 1 95 ? 6.593 -10.784 6.227 1.00 59.81 95 LYS A O 1
ATOM 775 N N . LEU A 1 96 ? 8.356 -9.426 5.963 1.00 65.12 96 LEU A N 1
ATOM 776 C CA . LEU A 1 96 ? 8.497 -9.774 4.557 1.00 65.12 96 LEU A CA 1
ATOM 777 C C . LEU A 1 96 ? 9.092 -11.185 4.518 1.00 65.12 96 LEU A C 1
ATOM 779 O O . LEU A 1 96 ? 10.192 -11.377 5.035 1.00 65.12 96 LEU A O 1
ATOM 783 N N . PRO A 1 97 ? 8.403 -12.183 3.929 1.00 54.78 97 PRO A N 1
ATOM 784 C CA . PRO A 1 97 ? 9.116 -13.370 3.486 1.00 54.78 97 PRO A CA 1
ATOM 785 C C . PRO A 1 97 ? 10.282 -12.887 2.623 1.00 54.78 97 PRO A C 1
ATOM 787 O O . PRO A 1 97 ? 10.206 -11.795 2.049 1.00 54.78 97 PRO A O 1
ATOM 790 N N . GLU A 1 98 ? 11.305 -13.711 2.440 1.00 53.22 98 GLU A N 1
ATOM 791 C CA . GLU A 1 98 ? 12.142 -13.649 1.238 1.00 53.22 98 GLU A CA 1
ATOM 792 C C . GLU A 1 98 ? 11.243 -13.932 0.016 1.00 53.22 98 GLU A C 1
ATOM 794 O O . GLU A 1 98 ? 11.288 -14.980 -0.623 1.00 53.22 98 GLU A O 1
ATOM 799 N N . ALA A 1 99 ? 10.285 -13.039 -0.222 1.00 50.06 99 ALA A N 1
ATOM 800 C CA . ALA A 1 99 ? 9.288 -13.086 -1.252 1.00 50.06 99 ALA A CA 1
ATOM 801 C C . ALA A 1 99 ? 10.076 -12.814 -2.512 1.00 50.06 99 ALA A C 1
ATOM 803 O O . ALA A 1 99 ? 10.393 -11.658 -2.779 1.00 50.06 99 ALA A O 1
ATOM 804 N N . GLN A 1 100 ? 10.459 -13.922 -3.154 1.00 54.00 100 GLN A N 1
ATOM 805 C CA . GLN A 1 100 ? 10.987 -14.068 -4.504 1.00 54.00 100 GLN A CA 1
ATOM 806 C C . GLN A 1 100 ? 11.477 -12.739 -5.065 1.00 54.00 100 GLN A C 1
ATOM 808 O O . GLN A 1 100 ? 10.639 -11.906 -5.430 1.00 54.00 100 GLN A O 1
ATOM 813 N N . ASP A 1 101 ? 12.801 -12.555 -5.115 1.00 59.31 101 ASP A N 1
ATOM 814 C CA . ASP A 1 101 ? 13.445 -11.426 -5.789 1.00 59.31 101 ASP A CA 1
ATOM 815 C C . ASP A 1 101 ? 12.592 -10.977 -6.987 1.00 59.31 101 ASP A C 1
ATOM 817 O O . ASP A 1 101 ? 12.334 -11.767 -7.899 1.00 59.31 101 ASP A O 1
ATOM 821 N N . ASN A 1 102 ? 12.124 -9.721 -6.954 1.00 70.75 102 ASN A N 1
ATOM 822 C CA . ASN A 1 102 ? 11.223 -9.074 -7.927 1.00 70.75 102 ASN A CA 1
ATOM 823 C C . ASN A 1 102 ? 9.695 -9.216 -7.733 1.00 70.75 102 ASN A C 1
ATOM 825 O O . ASN A 1 102 ? 8.942 -8.821 -8.627 1.00 70.75 102 ASN A O 1
ATOM 829 N N . SER A 1 103 ? 9.197 -9.702 -6.593 1.00 76.38 103 SER A N 1
ATOM 830 C CA . SER A 1 103 ? 7.751 -9.668 -6.302 1.00 76.38 103 SER A CA 1
ATOM 831 C C . SER A 1 103 ? 7.231 -8.233 -6.121 1.00 76.38 103 SER A C 1
ATOM 833 O O . SER A 1 103 ? 7.829 -7.428 -5.400 1.00 76.38 103 SER A O 1
ATOM 835 N N . ILE A 1 104 ? 6.088 -7.917 -6.739 1.00 89.00 104 ILE A N 1
ATOM 836 C CA . ILE A 1 104 ? 5.421 -6.608 -6.630 1.00 89.00 104 ILE A CA 1
ATOM 837 C C . ILE A 1 104 ? 4.240 -6.744 -5.670 1.00 89.00 104 ILE A C 1
ATOM 839 O O . ILE A 1 104 ? 3.310 -7.494 -5.947 1.00 89.00 104 ILE A O 1
ATOM 843 N N . ILE A 1 105 ? 4.243 -6.007 -4.559 1.00 91.88 105 ILE A N 1
ATOM 844 C CA . ILE A 1 105 ? 3.132 -5.990 -3.602 1.00 91.88 105 ILE A CA 1
ATOM 845 C C . ILE A 1 105 ? 2.203 -4.813 -3.903 1.00 91.88 105 ILE A C 1
ATOM 847 O O . ILE A 1 105 ? 2.656 -3.681 -4.057 1.00 91.88 105 ILE A O 1
ATOM 851 N N . VAL A 1 106 ? 0.897 -5.071 -3.946 1.00 93.81 106 VAL A N 1
ATOM 852 C CA . VAL A 1 106 ? -0.132 -4.101 -4.334 1.00 93.81 106 VAL A CA 1
ATOM 853 C C . VAL A 1 106 ? -1.160 -3.891 -3.228 1.00 93.81 106 VAL A C 1
ATOM 855 O O . VAL A 1 106 ? -1.715 -4.859 -2.706 1.00 93.81 106 VAL A O 1
ATOM 858 N N . ALA A 1 107 ? -1.486 -2.628 -2.937 1.00 95.75 107 ALA A N 1
ATOM 859 C CA . ALA A 1 107 ? -2.622 -2.240 -2.101 1.00 95.75 107 ALA A CA 1
ATOM 860 C C . ALA A 1 107 ? -3.770 -1.682 -2.958 1.00 95.75 107 ALA A C 1
ATOM 862 O O . ALA A 1 107 ? -3.721 -0.539 -3.407 1.00 95.75 107 ALA A O 1
ATOM 863 N N . LEU A 1 108 ? -4.824 -2.481 -3.158 1.00 96.12 108 LEU A N 1
ATOM 864 C CA . LEU A 1 108 ? -6.020 -2.085 -3.923 1.00 96.12 108 LEU A CA 1
ATOM 865 C C . LEU A 1 108 ? -7.114 -1.420 -3.065 1.00 96.12 108 LEU A C 1
ATOM 867 O O . LEU A 1 108 ? -8.181 -1.097 -3.577 1.00 96.12 108 LEU A O 1
ATOM 871 N N . GLY A 1 109 ? -6.904 -1.259 -1.754 1.00 95.56 109 GLY A N 1
ATOM 872 C CA . GLY A 1 109 ? -7.938 -0.797 -0.818 1.00 95.56 109 GLY A CA 1
ATOM 873 C C . GLY A 1 109 ? -8.203 0.702 -0.851 1.00 95.56 109 GLY A C 1
ATOM 874 O O . GLY A 1 109 ? -9.062 1.185 -0.118 1.00 95.56 109 GLY A O 1
ATOM 875 N N . PHE A 1 110 ? -7.465 1.434 -1.680 1.00 95.50 110 PHE A N 1
ATOM 876 C CA . PHE A 1 110 ? -7.728 2.824 -2.012 1.00 95.50 110 PHE A CA 1
ATOM 877 C C . PHE A 1 110 ? -7.174 3.106 -3.407 1.00 95.50 110 PHE A C 1
ATOM 879 O O . PHE A 1 110 ? -6.030 2.749 -3.694 1.00 95.50 110 PHE A O 1
ATOM 886 N N . VAL A 1 111 ? -7.977 3.751 -4.249 1.00 94.56 111 VAL A N 1
ATOM 887 C CA . VAL A 1 111 ? -7.602 4.148 -5.607 1.00 94.56 111 VAL A CA 1
ATOM 888 C C . VAL A 1 111 ? -7.577 5.669 -5.646 1.00 94.56 111 VAL A C 1
ATOM 890 O O . VAL A 1 111 ? -8.607 6.307 -5.449 1.00 94.56 111 VAL A O 1
ATOM 893 N N . TRP A 1 112 ? -6.401 6.240 -5.875 1.00 95.31 112 TRP A N 1
ATOM 894 C CA . TRP A 1 112 ? -6.248 7.670 -6.116 1.00 95.31 112 TRP A CA 1
ATOM 895 C C . TRP A 1 112 ? -6.556 7.971 -7.584 1.00 95.31 112 TRP A C 1
ATOM 897 O O . TRP A 1 112 ? -6.160 7.211 -8.464 1.00 95.31 112 TRP A O 1
ATOM 907 N N . GLN A 1 113 ? -7.263 9.063 -7.852 1.00 95.19 113 GLN A N 1
ATOM 908 C CA . GLN A 1 113 ? -7.493 9.559 -9.206 1.00 95.19 113 GLN A CA 1
ATOM 909 C C . GLN A 1 113 ? -6.579 10.751 -9.459 1.00 95.19 113 GLN A C 1
ATOM 911 O O . GLN A 1 113 ? -6.533 11.676 -8.648 1.00 95.19 113 GLN A O 1
ATOM 916 N N . ASP A 1 114 ? -5.841 10.714 -10.566 1.00 92.69 114 ASP A N 1
ATOM 917 C CA . ASP A 1 114 ? -5.045 11.865 -10.982 1.00 92.69 114 ASP A CA 1
ATOM 918 C C . ASP A 1 114 ? -5.914 12.963 -11.621 1.00 92.69 114 ASP A C 1
ATOM 920 O O . ASP A 1 114 ? -7.133 12.844 -11.716 1.00 92.69 114 ASP A O 1
ATOM 924 N N . GLU A 1 115 ? -5.283 14.041 -12.090 1.00 92.62 115 GLU A N 1
ATOM 925 C CA . GLU A 1 115 ? -5.970 15.180 -12.722 1.00 92.62 115 GLU A CA 1
ATOM 926 C C . GLU A 1 115 ? -6.742 14.834 -14.017 1.00 92.62 115 GLU A C 1
ATOM 928 O O . GLU A 1 115 ? -7.490 15.668 -14.521 1.00 92.62 115 GLU A O 1
ATOM 933 N N . TYR A 1 116 ? -6.577 13.618 -14.552 1.00 93.44 116 TYR A N 1
ATOM 934 C CA . TYR A 1 116 ? -7.286 13.100 -15.727 1.00 93.44 116 TYR A CA 1
ATOM 935 C C . TYR A 1 116 ? -8.229 11.939 -15.374 1.00 93.44 116 TYR A C 1
ATOM 937 O O . TYR A 1 116 ? -8.548 11.127 -16.247 1.00 93.44 116 TYR A O 1
ATOM 945 N N . ASP A 1 117 ? -8.618 11.810 -14.102 1.00 92.06 117 ASP A N 1
ATOM 946 C CA . ASP A 1 117 ? -9.475 10.744 -13.571 1.00 92.06 117 ASP A CA 1
ATOM 947 C C . ASP A 1 117 ? -8.908 9.324 -13.760 1.00 92.06 117 ASP A C 1
ATOM 949 O O . ASP A 1 117 ? -9.632 8.324 -13.680 1.00 92.06 117 ASP A O 1
ATOM 953 N N . ARG A 1 118 ? -7.597 9.192 -14.000 1.00 92.56 118 ARG A N 1
ATOM 954 C CA . ARG A 1 118 ? -6.966 7.884 -14.205 1.00 92.56 118 ARG A CA 1
ATOM 955 C C . ARG A 1 118 ? -6.741 7.221 -12.843 1.00 92.56 118 ARG A C 1
ATOM 957 O O . ARG A 1 118 ? -6.177 7.854 -11.950 1.00 92.56 118 ARG A O 1
ATOM 964 N N . PRO A 1 119 ? -7.143 5.951 -12.662 1.00 94.50 119 PRO A N 1
ATOM 965 C CA . PRO A 1 119 ? -7.112 5.303 -11.356 1.00 94.50 119 PRO A CA 1
ATOM 966 C C . PRO A 1 119 ? -5.724 4.740 -11.047 1.00 94.50 119 PRO A C 1
ATOM 968 O O . PRO A 1 119 ? -5.262 3.847 -11.749 1.00 94.50 119 PRO A O 1
ATOM 971 N N . TYR A 1 120 ? -5.088 5.181 -9.967 1.00 95.38 120 TYR A N 1
ATOM 972 C CA . TYR A 1 120 ? -3.778 4.729 -9.502 1.00 95.38 120 TYR A CA 1
ATOM 973 C C . TYR A 1 120 ? -3.837 4.094 -8.109 1.00 95.38 120 TYR A C 1
ATOM 975 O O . TYR A 1 120 ? -4.591 4.509 -7.232 1.00 95.38 120 TYR A O 1
ATOM 983 N N . VAL A 1 121 ? -2.996 3.087 -7.892 1.00 95.88 121 VAL A N 1
ATOM 984 C CA . VAL A 1 121 ? -2.867 2.346 -6.627 1.00 95.88 121 VAL A CA 1
ATOM 985 C C . VAL A 1 121 ? -1.409 2.266 -6.189 1.00 95.88 121 VAL A C 1
ATOM 987 O O . VAL A 1 121 ? -0.498 2.335 -7.017 1.00 95.88 121 VAL A O 1
ATOM 990 N N . LEU A 1 122 ? -1.195 2.115 -4.879 1.00 96.12 122 LEU A N 1
ATOM 991 C CA . LEU A 1 122 ? 0.136 2.035 -4.280 1.00 96.12 122 LEU A CA 1
ATOM 992 C C . LEU A 1 122 ? 0.761 0.658 -4.504 1.00 96.12 122 LEU A C 1
ATOM 994 O O . LEU A 1 122 ? 0.193 -0.360 -4.090 1.00 96.12 122 LEU A O 1
ATOM 998 N N . PHE A 1 123 ? 1.970 0.651 -5.062 1.00 93.00 123 PHE A N 1
ATOM 999 C CA . PHE A 1 123 ? 2.821 -0.523 -5.194 1.00 93.00 123 PHE A CA 1
ATOM 1000 C C . PHE A 1 123 ? 4.099 -0.408 -4.391 1.00 93.00 123 PHE A C 1
ATOM 1002 O O . PHE A 1 123 ? 4.708 0.656 -4.280 1.00 93.00 123 PHE A O 1
ATOM 1009 N N . TYR A 1 124 ? 4.550 -1.569 -3.947 1.00 92.12 124 TYR A N 1
ATOM 1010 C CA . TYR A 1 124 ? 5.890 -1.810 -3.470 1.00 92.12 124 TYR A CA 1
ATOM 1011 C C . TYR A 1 124 ? 6.575 -2.829 -4.371 1.00 92.12 124 TYR A C 1
ATOM 1013 O O . TYR A 1 124 ? 5.977 -3.838 -4.735 1.00 92.12 124 TYR A O 1
ATOM 1021 N N . TYR A 1 125 ? 7.844 -2.607 -4.685 1.00 87.50 125 TYR A N 1
ATOM 1022 C CA . TYR A 1 125 ? 8.689 -3.660 -5.230 1.00 87.50 125 TYR A CA 1
ATOM 1023 C C . TYR A 1 125 ? 10.113 -3.532 -4.697 1.00 87.50 125 TYR A C 1
ATOM 1025 O O . TYR A 1 125 ? 10.577 -2.448 -4.325 1.00 87.50 125 TYR A O 1
ATOM 1033 N N . HIS A 1 126 ? 10.798 -4.668 -4.642 1.00 82.31 126 HIS A N 1
ATOM 1034 C CA . HIS A 1 126 ? 12.211 -4.749 -4.308 1.00 82.31 126 HIS A CA 1
ATOM 1035 C C . HIS A 1 126 ? 12.985 -5.091 -5.580 1.00 82.31 126 HIS A C 1
ATOM 1037 O O . HIS A 1 126 ? 12.713 -6.116 -6.201 1.00 82.31 126 HIS A O 1
ATOM 1043 N N . PHE A 1 127 ? 13.933 -4.243 -5.972 1.00 78.50 127 PHE A N 1
ATOM 1044 C CA . PHE A 1 127 ? 14.779 -4.470 -7.143 1.00 78.50 127 PHE A CA 1
ATOM 1045 C C . PHE A 1 127 ? 16.201 -3.997 -6.858 1.00 78.50 127 PHE A C 1
ATOM 1047 O O . PHE A 1 127 ? 16.382 -2.902 -6.332 1.00 78.50 127 PHE A O 1
ATOM 1054 N N . CYS A 1 128 ? 17.206 -4.807 -7.205 1.00 77.25 128 CYS A N 1
ATOM 1055 C CA . CYS A 1 128 ? 18.629 -4.470 -7.046 1.00 77.25 128 CYS A CA 1
ATOM 1056 C C . CYS A 1 128 ? 18.975 -3.864 -5.670 1.00 77.25 128 CYS A C 1
ATOM 1058 O O . CYS A 1 128 ? 19.594 -2.803 -5.587 1.00 77.25 128 CYS A O 1
ATOM 1060 N N . SER A 1 129 ? 18.543 -4.516 -4.586 1.00 76.94 129 SER A N 1
ATOM 1061 C CA . SER A 1 129 ? 18.765 -4.075 -3.196 1.00 76.94 129 SER A CA 1
ATOM 1062 C C . SER A 1 129 ? 18.084 -2.755 -2.804 1.00 76.94 129 SER A C 1
ATOM 1064 O O . SER A 1 129 ? 18.320 -2.236 -1.711 1.00 76.94 129 SER A O 1
ATOM 1066 N N . MET A 1 130 ? 17.229 -2.201 -3.665 1.00 82.19 130 MET A N 1
ATOM 1067 C CA . MET A 1 130 ? 16.465 -0.988 -3.404 1.00 82.19 130 MET A CA 1
ATOM 1068 C C . MET A 1 130 ? 14.981 -1.297 -3.232 1.00 82.19 130 MET A C 1
ATOM 1070 O O . 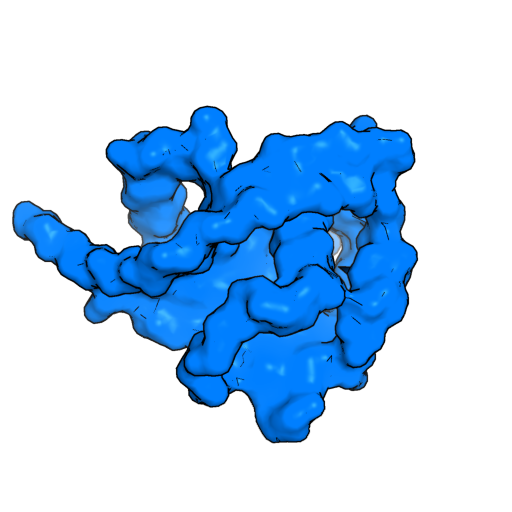MET A 1 130 ? 14.381 -2.132 -3.911 1.00 82.19 130 MET A O 1
ATOM 1074 N N . ARG A 1 131 ? 14.380 -0.583 -2.281 1.00 87.25 131 ARG A N 1
ATOM 1075 C CA . ARG A 1 131 ? 12.955 -0.642 -1.964 1.00 87.25 131 ARG A CA 1
ATOM 1076 C C . ARG A 1 131 ? 12.271 0.548 -2.604 1.00 87.25 131 ARG A C 1
ATOM 1078 O O . ARG A 1 131 ? 12.632 1.686 -2.306 1.00 87.25 131 ARG A O 1
ATOM 1085 N N . HIS A 1 132 ? 11.285 0.274 -3.438 1.00 91.31 132 HIS A N 1
ATOM 1086 C CA . HIS A 1 132 ? 10.615 1.285 -4.230 1.00 91.31 132 HIS A CA 1
ATOM 1087 C C . HIS A 1 132 ? 9.134 1.358 -3.870 1.00 91.31 132 HIS A C 1
ATOM 1089 O O . HIS A 1 132 ? 8.474 0.323 -3.760 1.00 91.31 132 HIS A O 1
ATOM 1095 N N . LEU A 1 133 ? 8.620 2.578 -3.728 1.00 94.44 133 LEU A N 1
ATOM 1096 C CA . LEU A 1 133 ? 7.189 2.860 -3.708 1.00 94.44 133 LEU A CA 1
ATOM 1097 C C . LEU A 1 133 ? 6.797 3.622 -4.971 1.00 94.44 133 LEU A C 1
ATOM 1099 O O . LEU A 1 133 ? 7.356 4.681 -5.254 1.00 94.44 133 LEU A O 1
ATOM 1103 N N . TYR A 1 134 ? 5.827 3.092 -5.706 1.00 94.06 134 TYR A N 1
ATOM 1104 C CA . TYR A 1 134 ? 5.347 3.668 -6.961 1.00 94.06 134 TYR A CA 1
ATOM 1105 C C . TYR A 1 134 ? 3.831 3.636 -7.048 1.00 94.06 134 TYR A C 1
ATOM 1107 O O . TYR A 1 134 ? 3.162 2.898 -6.323 1.00 94.06 134 TYR A O 1
ATOM 1115 N N . LEU A 1 135 ? 3.307 4.409 -7.993 1.00 93.88 135 LEU A N 1
ATOM 1116 C CA . LEU A 1 135 ? 1.913 4.374 -8.393 1.00 93.88 135 LEU A CA 1
ATOM 1117 C C . LEU A 1 135 ? 1.788 3.750 -9.783 1.00 93.88 135 LEU A C 1
ATOM 1119 O O . LEU A 1 135 ? 2.556 4.059 -10.694 1.00 93.88 135 LEU A O 1
ATOM 1123 N N . ARG A 1 136 ? 0.795 2.880 -9.973 1.00 91.31 136 ARG A N 1
ATOM 1124 C CA . ARG A 1 136 ? 0.419 2.370 -11.301 1.00 91.31 136 ARG A CA 1
ATOM 1125 C C . ARG A 1 136 ? -1.091 2.320 -11.440 1.00 91.31 136 ARG A C 1
ATOM 1127 O O . ARG A 1 136 ? -1.808 2.235 -10.446 1.00 91.31 136 ARG A O 1
ATOM 1134 N N . LYS A 1 137 ? -1.545 2.319 -12.692 1.00 91.19 137 LYS A N 1
ATOM 1135 C CA . LYS A 1 137 ? -2.947 2.150 -13.053 1.00 91.19 137 LYS A CA 1
ATOM 1136 C C . LYS A 1 137 ? -3.573 0.906 -12.416 1.00 91.19 137 LYS A C 1
ATOM 1138 O O . LYS A 1 137 ? -2.999 -0.180 -12.492 1.00 91.19 137 LYS A O 1
ATOM 1143 N N . ALA A 1 138 ? -4.772 1.057 -11.864 1.00 89.75 138 ALA A N 1
ATOM 1144 C CA . ALA A 1 138 ? -5.537 0.012 -11.181 1.00 89.75 138 ALA A CA 1
ATOM 1145 C C . ALA A 1 138 ? -6.334 -0.905 -12.132 1.00 89.75 138 ALA A C 1
ATOM 1147 O O . ALA A 1 138 ? -7.301 -1.541 -11.717 1.00 89.75 138 ALA A O 1
ATOM 1148 N N . GLU A 1 139 ? -5.972 -0.962 -13.413 1.00 81.94 139 GLU A N 1
ATOM 1149 C CA . GLU A 1 139 ? -6.809 -1.549 -14.472 1.00 81.94 139 GLU A CA 1
ATOM 1150 C C . GLU A 1 139 ? -6.401 -2.984 -14.853 1.00 81.94 139 GLU A C 1
ATOM 1152 O O . GLU A 1 139 ? -7.141 -3.669 -15.557 1.00 81.94 139 GLU A O 1
ATOM 1157 N N . GLY A 1 140 ? -5.268 -3.481 -14.343 1.00 79.12 140 GLY A N 1
ATOM 1158 C CA . GLY A 1 140 ? -4.696 -4.753 -14.788 1.00 79.12 140 GLY A CA 1
ATOM 1159 C C . GLY A 1 140 ? -4.314 -4.725 -16.282 1.00 79.12 140 GLY A C 1
ATOM 1160 O O . GLY A 1 140 ? -4.268 -3.655 -16.892 1.00 79.12 140 GLY A O 1
ATOM 1161 N N . PRO A 1 141 ? -4.001 -5.880 -16.887 1.00 84.50 141 PRO A N 1
ATOM 1162 C CA . PRO A 1 141 ? -3.939 -7.202 -16.270 1.00 84.50 141 PRO A CA 1
ATOM 1163 C C . PRO A 1 141 ? -2.795 -7.362 -15.257 1.00 84.50 141 PRO A C 1
ATOM 1165 O O . PRO A 1 141 ? -1.735 -6.739 -15.365 1.00 84.50 141 PRO A O 1
ATOM 1168 N N . TRP A 1 142 ? -3.018 -8.225 -14.269 1.00 89.62 142 TRP A N 1
ATOM 1169 C CA . TRP A 1 142 ? -2.069 -8.576 -13.218 1.00 89.62 142 TRP A CA 1
ATOM 1170 C C . TRP A 1 142 ? -1.504 -9.968 -13.471 1.00 89.62 142 TRP A C 1
ATOM 1172 O O . TRP A 1 142 ? -2.243 -10.946 -13.424 1.00 89.62 142 TRP A O 1
ATOM 1182 N N . ASN A 1 143 ? -0.203 -10.072 -13.729 1.00 86.19 143 ASN A N 1
ATOM 1183 C CA . ASN A 1 143 ? 0.450 -11.366 -13.932 1.00 86.19 143 ASN A CA 1
ATOM 1184 C C . ASN A 1 143 ? 0.806 -12.059 -12.595 1.00 86.19 143 ASN A C 1
ATOM 1186 O O . ASN A 1 143 ? 0.502 -11.568 -11.510 1.00 86.19 143 ASN A O 1
ATOM 1190 N N . MET A 1 144 ? 1.484 -13.203 -12.674 1.00 84.31 144 MET A N 1
ATOM 1191 C CA . MET A 1 144 ? 1.812 -14.045 -11.514 1.00 84.31 144 MET A CA 1
ATOM 1192 C C . MET A 1 144 ? 2.831 -13.428 -10.534 1.00 84.31 144 MET A C 1
ATOM 1194 O O . MET A 1 144 ? 2.979 -13.930 -9.424 1.00 84.31 144 MET A O 1
ATOM 1198 N N . ASN A 1 145 ? 3.512 -12.334 -10.902 1.00 85.38 145 ASN A N 1
ATOM 1199 C CA . ASN A 1 145 ? 4.517 -11.683 -10.046 1.00 85.38 145 ASN A CA 1
ATOM 1200 C C . ASN A 1 145 ? 3.899 -10.703 -9.031 1.00 85.38 145 ASN A C 1
ATOM 1202 O O . ASN A 1 145 ? 4.621 -10.094 -8.237 1.00 85.38 145 ASN A O 1
ATOM 1206 N N . TYR A 1 146 ? 2.577 -10.509 -9.079 1.00 88.81 146 TYR A N 1
ATOM 1207 C CA . TYR A 1 146 ? 1.867 -9.618 -8.172 1.00 88.81 146 TYR A CA 1
ATOM 1208 C C . TYR A 1 146 ? 1.389 -10.353 -6.923 1.00 88.81 146 TYR A C 1
ATOM 1210 O O . TYR A 1 146 ? 0.704 -11.375 -6.982 1.00 88.81 146 TYR A O 1
ATOM 1218 N N . LEU A 1 147 ? 1.709 -9.759 -5.782 1.00 91.00 147 LEU A N 1
ATOM 1219 C CA . LEU A 1 147 ? 1.186 -10.093 -4.473 1.00 91.00 147 LEU A CA 1
ATOM 1220 C C . LEU A 1 147 ? 0.172 -9.029 -4.077 1.00 91.00 147 LEU A C 1
ATOM 1222 O O . LEU A 1 147 ? 0.497 -7.858 -3.901 1.00 91.00 147 LEU A O 1
ATOM 1226 N N . PHE A 1 148 ? -1.072 -9.428 -3.897 1.00 92.88 148 PHE A N 1
ATOM 1227 C CA . PHE A 1 148 ? -2.125 -8.535 -3.452 1.00 92.88 148 PHE A CA 1
ATOM 1228 C C . PHE A 1 148 ? -2.191 -8.548 -1.932 1.00 92.88 148 PHE A C 1
ATOM 1230 O O . PHE A 1 148 ? -2.386 -9.600 -1.319 1.00 92.88 148 PHE A O 1
ATOM 1237 N N . ALA A 1 149 ? -2.041 -7.375 -1.323 1.00 93.56 149 ALA A N 1
ATOM 1238 C CA . ALA A 1 149 ? -2.254 -7.203 0.100 1.00 93.56 149 ALA A CA 1
ATOM 1239 C C . ALA A 1 149 ? -3.761 -7.183 0.388 1.00 93.56 149 ALA A C 1
ATOM 1241 O O . ALA A 1 149 ? -4.506 -6.339 -0.120 1.00 93.56 149 ALA A O 1
ATOM 1242 N N . ALA A 1 150 ? -4.203 -8.120 1.218 1.00 94.56 150 ALA A N 1
ATOM 1243 C CA . ALA A 1 150 ? -5.582 -8.269 1.657 1.00 94.56 150 ALA A CA 1
ATOM 1244 C C . ALA A 1 150 ? -5.654 -8.248 3.182 1.00 94.56 150 ALA A C 1
ATOM 1246 O O . ALA A 1 150 ? -4.711 -8.652 3.856 1.00 94.56 150 ALA A O 1
ATOM 1247 N N . VAL A 1 151 ? -6.780 -7.815 3.732 1.00 94.19 151 VAL A N 1
ATOM 1248 C CA . VAL A 1 151 ? -7.056 -7.824 5.168 1.00 94.19 151 VAL A CA 1
ATOM 1249 C C . VAL A 1 151 ? -8.350 -8.590 5.418 1.00 94.19 151 VAL A C 1
ATOM 1251 O O . VAL A 1 151 ? -9.293 -8.478 4.635 1.00 94.19 151 VAL A O 1
ATOM 1254 N N . CYS A 1 152 ? -8.397 -9.372 6.497 1.00 88.88 152 CYS A N 1
ATOM 1255 C CA . CYS A 1 152 ? -9.640 -10.008 6.945 1.00 88.88 152 CYS A CA 1
ATOM 1256 C C . CYS A 1 152 ? -10.681 -8.927 7.267 1.00 88.88 152 CYS A C 1
ATOM 1258 O O . CYS A 1 152 ? -10.385 -8.018 8.048 1.00 88.88 152 CYS A O 1
ATOM 1260 N N . ALA A 1 153 ? -11.839 -8.997 6.606 1.00 65.50 153 ALA A N 1
ATOM 1261 C CA . ALA A 1 153 ? -12.941 -8.061 6.803 1.00 65.50 153 ALA A CA 1
ATOM 1262 C C . ALA A 1 153 ? -13.711 -8.359 8.096 1.00 65.50 153 ALA A C 1
ATOM 1264 O O . ALA A 1 153 ? -13.789 -9.549 8.482 1.00 65.50 153 ALA A O 1
#

Nearest PDB structures (foldseek):
  2mti-assembly1_A  TM=4.719E-01  e=7.112E-01  Mus musculus
  1dnl-assembly1_A  TM=2.244E-01  e=8.469E-01  Escherichia coli K-12
  4oru-assembly3_B  TM=1.848E-01  e=5.787E+00  Homo sapiens

Foldseek 3Di:
DDFPKPFPPDWDWFWQQAAWQVVLVVLLPFPEEDPCSGCVQQPDPQHRHIDIWTKTWTFTPFWDWLVRVCVVQVVVQKDFAGPSRVSRCSSVVVRDDPLPQWAKEWGPNDWGADPVRFTWTWIWTAHPNGIYIDIDGNGDRDGRSYITIIIRD

Secondary structure (DSSP, 8-state):
------EEEEEEEEEEEE--HHHHHHHHT-SEE-TT-STTTS--TTTTEEEEEEEEEE--SS-B-HHHHHHHHHHTTEEEPPHHHHHHHHHT-TTS---TTTPEEEEEEEEEE-TT--EEEEEEEEETTEEEEEEEETT--B-TTEEEEEEE-

Mean predicted aligned error: 5.63 Å

Radius of gyration: 14.61 Å; Cα contacts (8 Å, |Δi|>4): 314; chains: 1; bounding box: 34×40×32 Å

Sequence (153 aa):
MSSILSILRNAYILLVNYKDMETMVKEGCYGFVDHHITSHNFPTDQKNTTGKVVLTLISFDREMSTKEVFEEFNKKGLRPAKPHELLEFLVSREKLPEAQDNSIIVALGFVWQDEYDRPYVLFYYHFCSMRHLYLRKAEGPWNMNYLFAAVCA

pLDDT: mean 86.75, std 13.52, range [35.94, 96.69]

Organis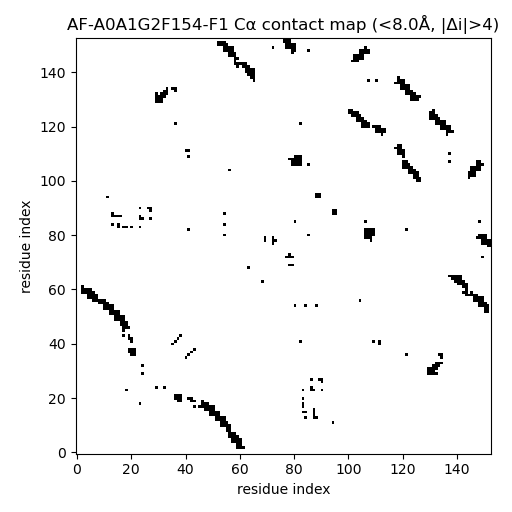m: NCBI:txid1801726